Protein AF-D3Q631-F1 (afdb_monomer_lite)

Foldseek 3Di:
DWPDDLLLLLLQLVCVVVVHDSVVSVVLVVVLVVCVVVVHDPVVSLLSSLCSCAAAAPVVLLVSLL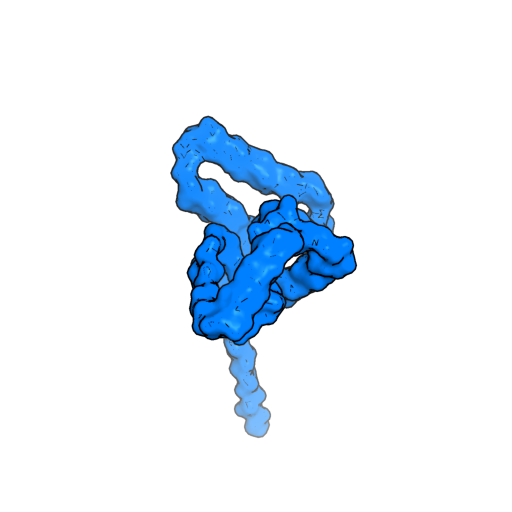VSCCVQCVVVRTDDVVVLVVLVVCVVVPHADEAEDAADDSNVVVVCVVRPVDGYYHYDDGNYDYDDPPPPPPDD

Radius of gyration: 17.54 Å; chains: 1; bounding box: 44×47×46 Å

pLDDT: mean 84.72, std 11.84, range [47.84, 96.38]

Sequence (140 aa):
MTTRTTIFGFLAFYLSHRGDGPEAARAVVDQLHWLRAQGHSRESVNRAYYRTYAGERRDLLENLGRQWFAYESGSGDFFVPEVKSEIDGYRRVGIPIVLVSGSFFACLNPLADAWARGWPILAARPPVSAVTPRSRRTGR

Secondary structure (DSSP, 8-state):
-BSS-HHHHHHHHHHHHTT--HHHHHHHHHHHHHHHHTT--HHHHHHHHHHTTTT-BHHHHHHHHHHHHHHHHTTS-SB-HHHHHHHHHHHHTT----EEEEEEHHHHHHHHHHHTSS--EEEE----B-----------

Organism: Stackebrandtia nassauensis (strain DSM 44728 / CIP 108903 / NRRL B-16338 / NBR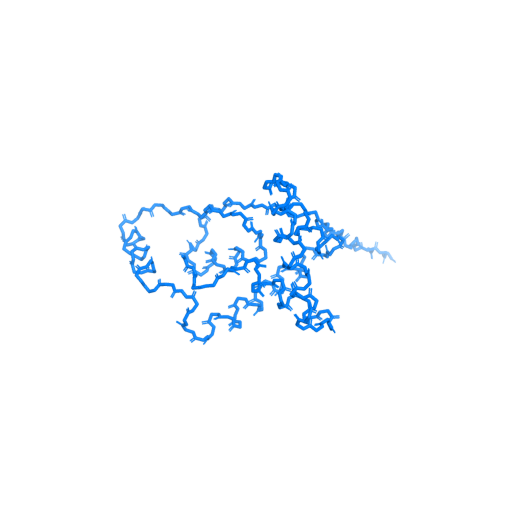C 102104 / LLR-40K-21) (NCBI:txid446470)

Structure (mmCIF, N/CA/C/O backbone):
data_AF-D3Q631-F1
#
_entry.id   AF-D3Q631-F1
#
loop_
_atom_site.group_PDB
_atom_site.id
_atom_site.type_symbol
_atom_site.label_atom_id
_atom_site.label_alt_id
_atom_site.label_comp_id
_atom_site.label_asym_id
_atom_site.label_entity_id
_atom_site.label_seq_id
_atom_site.pdbx_PDB_ins_code
_atom_site.Cartn_x
_atom_site.Cartn_y
_atom_site.Cartn_z
_atom_site.occupancy
_atom_site.B_iso_or_equiv
_atom_site.auth_seq_id
_atom_site.auth_comp_id
_atom_site.auth_asym_id
_atom_site.auth_atom_id
_atom_site.pdbx_PDB_model_num
ATOM 1 N N . MET A 1 1 ? -2.388 5.719 9.967 1.00 66.62 1 MET A N 1
ATOM 2 C CA . MET A 1 1 ? -3.302 4.553 9.963 1.00 66.62 1 MET A CA 1
ATOM 3 C C . MET A 1 1 ? -2.506 3.260 10.018 1.00 66.62 1 MET A C 1
ATOM 5 O O . MET A 1 1 ? -2.699 2.481 10.939 1.00 66.62 1 MET A O 1
ATOM 9 N N . THR A 1 2 ? -1.557 3.079 9.100 1.00 69.50 2 THR A N 1
ATOM 10 C CA . THR A 1 2 ? -0.560 2.001 9.127 1.00 69.50 2 THR A CA 1
ATOM 11 C C . THR A 1 2 ? 0.838 2.565 9.386 1.00 69.50 2 THR A C 1
ATOM 13 O O . THR A 1 2 ? 1.059 3.755 9.155 1.00 69.50 2 THR A O 1
ATOM 16 N N . THR A 1 3 ? 1.775 1.741 9.852 1.00 68.69 3 THR A N 1
ATOM 17 C CA . THR A 1 3 ? 3.177 2.138 10.120 1.00 68.69 3 THR A CA 1
ATOM 18 C C . THR A 1 3 ? 4.039 2.234 8.856 1.00 68.69 3 THR A C 1
ATOM 20 O O . THR A 1 3 ? 5.122 2.812 8.878 1.00 68.69 3 THR A O 1
ATOM 23 N N . ARG A 1 4 ? 3.548 1.704 7.729 1.00 76.56 4 ARG A N 1
ATOM 24 C CA . ARG A 1 4 ? 4.232 1.677 6.426 1.00 76.56 4 ARG A CA 1
ATOM 25 C C . ARG A 1 4 ? 3.329 2.215 5.316 1.00 76.56 4 ARG A C 1
ATOM 27 O O . ARG A 1 4 ? 2.098 2.197 5.430 1.00 76.56 4 ARG A O 1
ATOM 34 N N . THR A 1 5 ? 3.936 2.652 4.212 1.00 82.62 5 THR A N 1
ATOM 35 C CA . THR A 1 5 ? 3.217 3.108 3.013 1.00 82.62 5 THR A CA 1
ATOM 36 C C . THR A 1 5 ? 2.563 1.926 2.298 1.00 82.62 5 THR A C 1
ATOM 38 O O . THR A 1 5 ? 3.224 1.156 1.600 1.00 82.62 5 THR A O 1
ATOM 41 N N . THR A 1 6 ? 1.243 1.807 2.436 1.00 81.75 6 THR A N 1
ATOM 42 C CA . THR A 1 6 ? 0.454 0.655 1.961 1.00 81.75 6 THR A CA 1
ATOM 43 C C . THR A 1 6 ? 0.597 0.378 0.465 1.00 81.75 6 THR A C 1
ATOM 45 O O . THR A 1 6 ? 0.685 -0.777 0.064 1.00 81.75 6 THR A O 1
ATOM 48 N N . ILE A 1 7 ? 0.690 1.421 -0.366 1.00 87.38 7 ILE A N 1
ATOM 49 C CA . ILE A 1 7 ? 0.826 1.271 -1.824 1.00 87.38 7 ILE A CA 1
ATOM 50 C C . ILE A 1 7 ? 2.176 0.683 -2.254 1.00 87.38 7 ILE A C 1
ATOM 52 O O . ILE A 1 7 ? 2.239 0.007 -3.279 1.00 87.38 7 ILE A O 1
ATOM 56 N N . PHE A 1 8 ? 3.247 0.922 -1.491 1.00 89.06 8 PHE A N 1
ATOM 57 C CA . PHE A 1 8 ? 4.581 0.397 -1.798 1.00 89.06 8 PHE A CA 1
ATOM 58 C C . PHE A 1 8 ? 4.778 -1.002 -1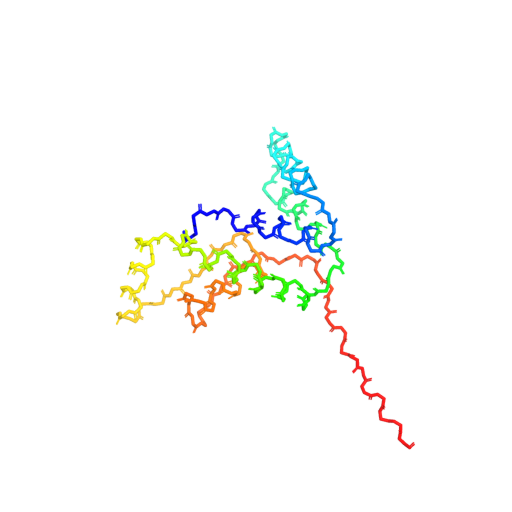.220 1.00 89.06 8 PHE A C 1
ATOM 60 O O . PHE A 1 8 ? 5.347 -1.851 -1.899 1.00 89.06 8 PHE A O 1
ATOM 67 N N . GLY A 1 9 ? 4.229 -1.270 -0.028 1.00 88.62 9 GLY A N 1
ATOM 68 C CA . GLY A 1 9 ? 4.168 -2.632 0.511 1.00 88.62 9 GLY A CA 1
ATOM 69 C C . GLY A 1 9 ? 3.414 -3.574 -0.431 1.00 88.62 9 GLY A C 1
ATOM 70 O O . GLY A 1 9 ? 3.932 -4.621 -0.812 1.00 88.62 9 GLY A O 1
ATOM 71 N N . PHE A 1 10 ? 2.236 -3.151 -0.907 1.00 93.25 10 PHE A N 1
ATOM 72 C CA . PHE A 1 10 ? 1.467 -3.946 -1.863 1.00 93.25 10 PHE A CA 1
ATOM 73 C C . PHE A 1 10 ? 2.187 -4.126 -3.207 1.00 93.25 10 PHE A C 1
ATOM 75 O O . PHE A 1 10 ? 2.170 -5.222 -3.758 1.00 93.25 10 PHE A O 1
ATOM 82 N N . LEU A 1 11 ? 2.843 -3.082 -3.727 1.00 94.38 11 LEU A N 1
ATOM 83 C CA . LEU A 1 11 ? 3.625 -3.167 -4.965 1.00 94.38 11 LEU A CA 1
ATOM 84 C C . LEU A 1 11 ? 4.715 -4.244 -4.873 1.00 94.38 11 LEU A C 1
ATOM 86 O O . LEU A 1 11 ? 4.839 -5.059 -5.785 1.00 94.38 11 LEU A O 1
ATOM 90 N N . ALA A 1 12 ? 5.477 -4.260 -3.775 1.00 92.62 12 ALA A N 1
ATOM 91 C CA . ALA A 1 12 ? 6.516 -5.259 -3.553 1.00 92.62 12 ALA A CA 1
ATOM 92 C C . ALA A 1 12 ? 5.929 -6.677 -3.513 1.00 92.62 12 ALA A C 1
ATOM 94 O O . ALA A 1 12 ? 6.402 -7.556 -4.229 1.00 92.62 12 ALA A O 1
ATOM 95 N N . PHE A 1 13 ? 4.845 -6.872 -2.759 1.00 93.38 13 PHE A N 1
ATOM 96 C CA . PHE A 1 13 ? 4.159 -8.161 -2.667 1.00 93.38 13 PHE A CA 1
ATOM 97 C C . PHE A 1 13 ? 3.628 -8.647 -4.025 1.00 93.38 13 PHE A C 1
ATOM 99 O O . PHE A 1 13 ? 3.802 -9.809 -4.391 1.00 93.38 13 PHE A O 1
ATOM 106 N N . TYR A 1 14 ? 3.000 -7.754 -4.792 1.00 95.31 14 TYR A N 1
ATOM 107 C CA . TYR A 1 14 ? 2.463 -8.056 -6.117 1.00 95.31 14 TYR A CA 1
ATOM 108 C C . TYR A 1 14 ? 3.556 -8.463 -7.113 1.00 95.31 14 TYR A C 1
ATOM 110 O O . TYR A 1 14 ? 3.386 -9.448 -7.831 1.00 95.31 14 TYR A O 1
ATOM 118 N N . LEU A 1 15 ? 4.680 -7.742 -7.147 1.00 94.44 15 LEU A N 1
ATOM 119 C CA . LEU A 1 15 ? 5.795 -8.069 -8.037 1.00 94.44 15 LEU A CA 1
ATOM 120 C C . LEU A 1 15 ? 6.444 -9.402 -7.646 1.00 94.44 15 LEU A C 1
ATOM 122 O O . LEU A 1 15 ? 6.632 -10.260 -8.503 1.00 94.44 15 LEU A O 1
ATOM 126 N N . SER A 1 16 ? 6.649 -9.656 -6.352 1.00 93.44 16 SER A N 1
ATOM 127 C CA . SER A 1 16 ? 7.117 -10.969 -5.891 1.00 93.44 16 SER A CA 1
ATOM 128 C C . SER A 1 16 ? 6.168 -12.108 -6.273 1.00 93.44 16 SER A C 1
ATOM 130 O O . SER A 1 16 ? 6.626 -13.176 -6.672 1.00 93.44 16 SER A O 1
ATOM 132 N N . HIS A 1 17 ? 4.850 -11.886 -6.238 1.00 92.88 17 HIS A N 1
ATOM 133 C CA . HIS A 1 17 ? 3.873 -12.881 -6.693 1.00 92.88 17 HIS A CA 1
ATOM 134 C C . HIS A 1 17 ? 3.973 -13.189 -8.198 1.00 92.88 17 HIS A C 1
ATOM 136 O O . HIS A 1 17 ? 3.696 -14.312 -8.614 1.00 92.88 17 HIS A O 1
ATOM 142 N N . ARG A 1 18 ? 4.394 -12.220 -9.017 1.00 92.06 18 ARG A N 1
ATOM 143 C CA . ARG A 1 18 ? 4.650 -12.412 -10.455 1.00 92.06 18 ARG A CA 1
ATOM 144 C C . ARG A 1 18 ? 5.966 -13.140 -10.749 1.00 92.06 18 ARG A C 1
ATOM 146 O O . ARG A 1 18 ? 6.226 -13.459 -11.905 1.00 92.06 18 ARG A O 1
ATOM 153 N N . GLY A 1 19 ? 6.767 -13.420 -9.720 1.00 92.06 19 GLY A N 1
ATOM 154 C CA . GLY A 1 19 ? 8.118 -13.962 -9.851 1.00 92.06 19 GLY A CA 1
ATOM 155 C C . GLY A 1 19 ? 9.191 -12.888 -10.043 1.00 92.06 19 GLY A C 1
ATOM 156 O O . GLY A 1 19 ? 10.346 -13.233 -10.286 1.00 92.06 19 GLY A O 1
ATOM 157 N N . ASP A 1 20 ? 8.837 -11.606 -9.920 1.00 91.94 20 ASP A N 1
ATOM 158 C CA . ASP A 1 20 ? 9.786 -10.501 -10.012 1.00 91.94 20 ASP A CA 1
ATOM 159 C C . ASP A 1 20 ? 10.531 -10.315 -8.674 1.00 91.94 20 ASP A C 1
ATOM 161 O O . ASP A 1 20 ? 9.963 -10.426 -7.583 1.00 91.94 20 ASP A O 1
ATOM 165 N N . GLY A 1 21 ? 11.829 -10.013 -8.745 1.00 86.19 21 GLY A N 1
ATOM 166 C CA . GLY A 1 21 ? 12.661 -9.776 -7.563 1.00 86.19 21 GLY A CA 1
ATOM 167 C C . GLY A 1 21 ? 12.357 -8.447 -6.850 1.00 86.19 21 GLY A C 1
ATOM 168 O O . GLY A 1 21 ? 11.731 -7.547 -7.423 1.00 86.19 21 GLY A O 1
ATOM 169 N N . PRO A 1 22 ? 12.844 -8.256 -5.608 1.00 86.44 22 PRO A N 1
ATOM 170 C CA . PRO A 1 22 ? 12.695 -6.998 -4.865 1.00 86.44 22 PRO A CA 1
ATOM 171 C C . PRO A 1 22 ? 13.311 -5.781 -5.584 1.00 86.44 22 PRO A C 1
ATOM 173 O O . PRO A 1 22 ? 13.003 -4.631 -5.268 1.00 86.44 22 PRO A O 1
ATOM 176 N N . GLU A 1 23 ? 14.220 -5.998 -6.535 1.00 92.00 23 GLU A N 1
ATOM 177 C CA . GLU A 1 23 ? 14.786 -4.986 -7.436 1.00 92.00 23 GLU A CA 1
ATOM 178 C C . GLU A 1 23 ? 13.710 -4.333 -8.311 1.00 92.00 23 GLU A C 1
ATOM 180 O O . GLU A 1 23 ? 13.750 -3.122 -8.512 1.00 92.00 23 GLU A O 1
ATOM 185 N N . ALA A 1 24 ? 12.720 -5.097 -8.782 1.00 94.00 24 ALA A N 1
ATOM 186 C CA . ALA A 1 24 ? 11.665 -4.572 -9.647 1.00 94.00 24 ALA A CA 1
ATOM 187 C C . ALA A 1 24 ? 10.798 -3.541 -8.910 1.00 94.00 24 ALA A C 1
ATOM 189 O O . ALA A 1 24 ? 10.489 -2.478 -9.446 1.00 94.00 24 ALA A O 1
ATOM 190 N N . ALA A 1 25 ? 10.460 -3.817 -7.646 1.00 92.94 25 ALA A N 1
ATOM 191 C CA . ALA A 1 25 ? 9.703 -2.886 -6.815 1.00 92.94 25 ALA A CA 1
ATOM 192 C C . ALA A 1 25 ? 10.486 -1.593 -6.558 1.00 92.94 25 ALA A C 1
ATOM 194 O O . ALA A 1 25 ? 9.925 -0.503 -6.679 1.00 92.94 25 ALA A O 1
ATOM 195 N N . ARG A 1 26 ? 11.789 -1.711 -6.264 1.00 93.00 26 ARG A N 1
ATOM 196 C CA . ARG A 1 26 ? 12.69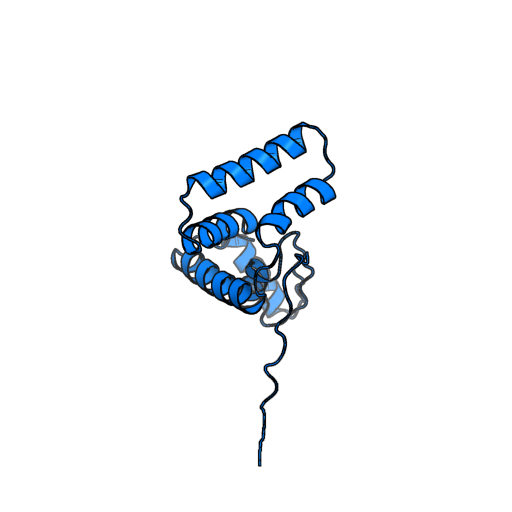0 -0.559 -6.104 1.00 93.00 26 ARG A CA 1
ATOM 197 C C . ARG A 1 26 ? 12.764 0.273 -7.380 1.00 93.00 26 ARG A C 1
ATOM 199 O O . ARG A 1 26 ? 12.514 1.467 -7.314 1.00 93.00 26 ARG A O 1
ATOM 206 N N . ALA A 1 27 ? 12.964 -0.356 -8.537 1.00 94.81 27 ALA A N 1
ATOM 207 C CA . ALA A 1 27 ? 13.026 0.341 -9.821 1.00 94.81 27 ALA A CA 1
ATOM 208 C C . ALA A 1 27 ? 11.746 1.142 -10.125 1.00 94.81 27 ALA A C 1
ATOM 210 O O . ALA A 1 27 ? 11.816 2.282 -10.585 1.00 94.81 27 ALA A O 1
ATOM 211 N N . VAL A 1 28 ? 10.567 0.582 -9.825 1.00 95.00 28 VAL A N 1
ATOM 212 C CA . VAL A 1 28 ? 9.296 1.310 -9.968 1.00 95.00 28 VAL A CA 1
ATOM 213 C C . VAL A 1 28 ? 9.233 2.497 -9.003 1.00 95.00 28 VAL A C 1
ATOM 215 O O . VAL A 1 28 ? 8.869 3.596 -9.415 1.00 95.00 28 VAL A O 1
ATOM 218 N N . VAL A 1 29 ? 9.592 2.309 -7.731 1.00 93.50 29 VAL A N 1
ATOM 219 C CA . VAL A 1 29 ? 9.583 3.381 -6.721 1.00 93.50 29 VAL A CA 1
ATOM 220 C C . VAL A 1 29 ? 10.560 4.504 -7.087 1.00 93.50 29 VAL A C 1
ATOM 222 O O . VAL A 1 29 ? 10.178 5.677 -7.055 1.00 93.50 29 VAL A O 1
ATOM 225 N N . ASP A 1 30 ? 11.768 4.161 -7.523 1.00 94.81 30 ASP A N 1
ATOM 226 C CA . ASP A 1 30 ? 12.794 5.112 -7.952 1.00 94.81 30 ASP A CA 1
ATOM 227 C C . ASP A 1 30 ? 12.323 5.929 -9.159 1.00 94.81 30 ASP A C 1
ATOM 229 O O . ASP A 1 30 ? 12.450 7.155 -9.168 1.00 94.81 30 ASP A O 1
ATOM 233 N N . GLN A 1 31 ? 11.669 5.287 -10.133 1.00 95.25 31 GLN A N 1
ATOM 234 C CA . GLN A 1 31 ? 11.081 5.983 -11.277 1.00 95.25 31 GLN A CA 1
ATOM 235 C C . GLN A 1 31 ? 10.003 6.993 -10.853 1.00 95.25 31 GLN A C 1
ATOM 237 O O . GLN A 1 31 ? 9.924 8.095 -11.402 1.00 95.25 31 GLN A O 1
ATOM 242 N N . LEU A 1 32 ? 9.165 6.658 -9.868 1.00 94.38 32 LEU A N 1
ATOM 243 C CA . LEU A 1 32 ? 8.139 7.574 -9.354 1.00 94.38 32 LEU A CA 1
ATOM 244 C C . LEU A 1 32 ? 8.757 8.763 -8.611 1.00 94.38 32 LEU A C 1
ATOM 246 O O . LEU A 1 32 ? 8.280 9.893 -8.755 1.00 94.38 32 LEU A O 1
ATOM 250 N N . HIS A 1 33 ? 9.823 8.527 -7.842 1.00 93.31 33 HIS A N 1
ATOM 251 C CA . HIS A 1 33 ? 10.581 9.592 -7.190 1.00 93.31 33 HIS A CA 1
ATOM 252 C C . HIS A 1 33 ? 11.256 10.509 -8.205 1.00 93.31 33 HIS A C 1
ATOM 254 O O . HIS A 1 33 ? 11.163 11.730 -8.068 1.00 93.31 33 HIS A O 1
ATOM 260 N N . TRP A 1 34 ? 11.854 9.938 -9.250 1.00 96.00 34 TRP A N 1
ATOM 261 C CA . TRP A 1 34 ? 12.448 10.696 -10.342 1.00 96.00 34 TRP A CA 1
ATOM 262 C C . TRP A 1 34 ? 11.412 11.587 -11.036 1.00 96.00 34 TRP A C 1
ATOM 264 O O . TRP A 1 34 ? 11.621 12.794 -11.133 1.00 96.00 34 TRP A O 1
ATOM 274 N N . LEU A 1 35 ? 10.244 11.047 -11.413 1.00 93.62 35 LEU A N 1
ATOM 275 C CA . LEU A 1 35 ? 9.160 11.837 -12.015 1.00 93.62 35 LEU A CA 1
ATOM 276 C C . LEU A 1 35 ? 8.731 13.002 -11.113 1.00 93.62 35 LEU A C 1
ATOM 278 O O . LEU A 1 35 ? 8.541 14.126 -11.576 1.00 93.62 35 LEU A O 1
ATOM 282 N N . ARG A 1 36 ? 8.604 12.762 -9.805 1.00 92.44 36 ARG A N 1
ATOM 283 C CA . ARG A 1 36 ? 8.276 13.828 -8.853 1.00 92.44 36 ARG A CA 1
ATOM 284 C C . ARG A 1 36 ? 9.368 14.901 -8.798 1.00 92.44 36 ARG A C 1
ATOM 286 O O . ARG A 1 36 ? 9.037 16.082 -8.756 1.00 92.44 36 ARG A O 1
ATOM 293 N N . ALA A 1 37 ? 10.641 14.506 -8.804 1.00 95.12 37 ALA A N 1
ATOM 294 C CA . ALA A 1 37 ? 11.777 15.428 -8.783 1.00 95.12 37 ALA A CA 1
ATOM 295 C C . ALA A 1 37 ? 11.868 16.282 -10.060 1.00 95.12 37 ALA A C 1
ATOM 297 O O . ALA A 1 37 ? 12.279 17.434 -9.992 1.00 95.12 37 ALA A O 1
ATOM 298 N N . GLN A 1 38 ? 11.412 15.756 -11.200 1.00 96.31 38 GLN A N 1
ATOM 299 C CA . GLN A 1 38 ? 11.291 16.499 -12.461 1.00 96.31 38 GLN A CA 1
ATOM 300 C C . GLN A 1 38 ? 10.072 17.445 -12.509 1.00 96.31 38 GLN A C 1
ATOM 302 O O . GLN A 1 38 ? 9.775 18.026 -13.548 1.00 96.31 38 GLN A O 1
ATOM 307 N N . GLY A 1 39 ? 9.334 17.603 -11.405 1.00 95.56 39 GLY A N 1
ATOM 308 C CA . GLY A 1 39 ? 8.198 18.523 -11.322 1.00 95.56 39 GLY A CA 1
ATOM 309 C C . GLY A 1 39 ? 6.900 17.996 -11.940 1.00 95.56 39 GLY A C 1
ATOM 310 O O . GLY A 1 39 ? 5.957 18.768 -12.119 1.00 95.56 39 GLY A O 1
ATOM 311 N N . HIS A 1 40 ? 6.801 16.697 -12.254 1.00 96.38 40 HIS A N 1
ATOM 312 C CA . HIS A 1 40 ? 5.544 16.131 -12.743 1.00 96.38 40 HIS A CA 1
ATOM 313 C C . HIS A 1 40 ? 4.422 16.255 -11.704 1.00 96.38 40 HIS A C 1
ATOM 315 O O . HIS A 1 40 ? 4.626 16.090 -10.498 1.00 96.38 40 HIS A O 1
ATOM 321 N N . SER A 1 41 ? 3.197 16.477 -12.193 1.00 93.94 41 SER A N 1
ATOM 322 C CA . SER A 1 41 ? 2.015 16.572 -11.336 1.00 93.94 41 SER A CA 1
ATOM 323 C C . SER A 1 41 ? 1.754 15.271 -10.571 1.00 93.94 41 SER A C 1
ATOM 325 O O . SER A 1 41 ? 2.066 14.167 -11.037 1.00 93.94 41 SER A O 1
ATOM 327 N N . ARG A 1 42 ? 1.092 15.385 -9.416 1.00 88.19 42 ARG A N 1
ATOM 328 C CA . ARG A 1 42 ? 0.691 14.231 -8.600 1.00 88.19 42 ARG A CA 1
ATOM 329 C C . ARG A 1 42 ? -0.192 13.255 -9.380 1.00 88.19 42 ARG A C 1
ATOM 331 O O . ARG A 1 42 ? -0.019 12.048 -9.244 1.00 88.19 42 ARG A O 1
ATOM 338 N N . GLU A 1 43 ? -1.096 13.741 -10.229 1.00 90.12 43 GLU A N 1
ATOM 339 C CA . GLU A 1 43 ? -1.915 12.880 -11.094 1.00 90.12 43 GLU A CA 1
ATOM 340 C C . GLU A 1 43 ? -1.057 12.077 -12.072 1.00 90.12 43 GLU A C 1
ATOM 342 O O . GLU A 1 43 ? -1.360 10.920 -12.355 1.00 90.12 43 GLU A O 1
ATOM 347 N N . SER A 1 44 ? 0.017 12.675 -12.589 1.00 91.88 44 SER A N 1
ATOM 348 C CA . SER A 1 44 ? 0.912 12.029 -13.549 1.00 91.88 44 SER A CA 1
ATOM 349 C C . SER A 1 44 ? 1.755 10.943 -12.884 1.00 91.88 44 SER A C 1
ATOM 351 O O . SER A 1 44 ? 1.839 9.836 -13.414 1.00 91.88 44 SER A O 1
ATOM 353 N N . VAL A 1 45 ? 2.275 11.210 -11.682 1.00 92.19 45 VAL A N 1
ATOM 354 C CA . VAL A 1 45 ? 2.979 10.209 -10.863 1.00 92.19 45 VAL A CA 1
ATOM 355 C C . VAL A 1 45 ? 2.036 9.066 -10.467 1.00 92.19 45 VAL A C 1
ATOM 357 O O . VAL A 1 45 ? 2.374 7.897 -10.635 1.00 92.19 45 VAL A O 1
ATOM 360 N N . ASN A 1 46 ? 0.809 9.372 -10.035 1.00 90.31 46 ASN A N 1
ATOM 361 C CA . ASN A 1 46 ? -0.185 8.347 -9.703 1.00 90.31 46 ASN A CA 1
ATOM 362 C C . ASN A 1 46 ? -0.557 7.489 -10.919 1.00 90.31 46 ASN A C 1
ATOM 364 O O . ASN A 1 46 ? -0.678 6.271 -10.800 1.00 90.31 46 ASN A O 1
ATOM 368 N N . ARG A 1 47 ? -0.718 8.096 -12.102 1.00 91.12 47 ARG A N 1
ATOM 369 C CA . ARG A 1 47 ? -0.949 7.348 -13.347 1.00 91.12 47 ARG A CA 1
ATOM 370 C C . ARG A 1 47 ? 0.207 6.404 -13.659 1.00 91.12 47 ARG A C 1
ATOM 372 O O . ARG A 1 47 ? -0.056 5.270 -14.050 1.00 91.12 47 ARG A O 1
ATOM 379 N N . ALA A 1 48 ? 1.452 6.847 -13.486 1.00 92.88 48 ALA A N 1
ATOM 380 C CA . ALA A 1 48 ? 2.621 5.995 -13.681 1.00 92.88 48 ALA A CA 1
ATOM 381 C C . ALA A 1 48 ? 2.608 4.801 -12.712 1.00 92.88 48 ALA A C 1
ATOM 383 O O . ALA A 1 48 ? 2.753 3.668 -13.160 1.00 92.88 48 ALA A O 1
ATOM 384 N N . TYR A 1 49 ? 2.315 5.029 -11.427 1.00 93.06 49 TYR A N 1
ATOM 385 C CA . TYR A 1 49 ? 2.172 3.952 -10.441 1.00 93.06 49 TYR A CA 1
ATOM 386 C C . TYR A 1 49 ? 1.091 2.942 -10.852 1.00 93.06 49 TYR A C 1
ATOM 388 O O . TYR A 1 49 ? 1.356 1.743 -10.935 1.00 93.06 49 TYR A O 1
ATOM 396 N N . TYR A 1 50 ? -0.118 3.414 -11.171 1.00 92.19 50 TYR A N 1
ATOM 397 C CA . TYR A 1 50 ? -1.248 2.531 -11.473 1.00 92.19 50 TYR A CA 1
ATOM 398 C C . TYR A 1 50 ? -1.114 1.765 -12.793 1.00 92.19 50 TYR A C 1
ATOM 400 O O . TYR A 1 50 ? -1.729 0.709 -12.935 1.00 92.19 50 TYR A O 1
ATOM 408 N N . ARG A 1 51 ? -0.289 2.239 -13.737 1.00 93.00 51 ARG A N 1
ATOM 409 C CA . ARG A 1 51 ? 0.035 1.493 -14.965 1.00 93.00 51 ARG A CA 1
ATOM 410 C C . ARG A 1 51 ? 0.753 0.170 -14.694 1.00 93.00 51 ARG A C 1
ATOM 412 O O . ARG A 1 51 ? 0.646 -0.726 -15.521 1.00 93.00 51 ARG A O 1
ATOM 419 N N . THR A 1 52 ? 1.392 0.008 -13.535 1.00 93.44 52 THR A N 1
ATOM 420 C CA . THR A 1 52 ? 2.025 -1.259 -13.114 1.00 93.44 52 THR A CA 1
ATOM 421 C C . THR A 1 52 ? 1.032 -2.425 -13.026 1.00 93.44 52 THR A C 1
ATOM 423 O O . THR A 1 52 ? 1.413 -3.585 -13.159 1.00 93.44 52 THR A O 1
ATOM 426 N N . TYR A 1 53 ? -0.253 -2.119 -12.835 1.00 93.56 53 TYR A N 1
ATOM 427 C CA . TYR A 1 53 ? -1.336 -3.100 -12.737 1.00 93.56 53 TYR A CA 1
ATOM 428 C C . TYR A 1 53 ? -2.229 -3.121 -13.987 1.00 93.56 53 TYR A C 1
ATOM 430 O O . TYR A 1 53 ? -3.311 -3.708 -13.966 1.00 93.56 53 TYR A O 1
ATOM 438 N N . ALA A 1 54 ? -1.840 -2.427 -15.061 1.00 91.81 54 ALA A N 1
ATOM 439 C CA . ALA A 1 54 ? -2.665 -2.330 -16.257 1.00 91.81 54 ALA A CA 1
ATOM 440 C C . ALA A 1 54 ? -2.854 -3.710 -16.903 1.00 91.81 54 ALA A C 1
ATOM 442 O O . ALA A 1 54 ? -1.896 -4.445 -17.118 1.00 91.81 54 ALA A O 1
ATOM 443 N N . GLY A 1 55 ? -4.105 -4.044 -17.225 1.00 91.19 55 GLY A N 1
ATOM 444 C CA . GLY A 1 55 ? -4.468 -5.330 -17.830 1.00 91.19 55 GLY A CA 1
ATOM 445 C C . GLY A 1 55 ? -4.693 -6.464 -16.827 1.00 91.19 55 GLY A C 1
ATOM 446 O O . GLY A 1 55 ? -5.312 -7.463 -17.195 1.00 91.19 55 GLY A O 1
ATOM 447 N N . GLU A 1 56 ? -4.301 -6.290 -15.562 1.00 94.62 56 GLU A N 1
ATOM 448 C CA . GLU A 1 56 ? -4.541 -7.285 -14.519 1.00 94.62 56 GLU A CA 1
ATOM 449 C C . GLU A 1 56 ? -6.035 -7.499 -14.267 1.00 94.62 56 GLU A C 1
ATOM 451 O O . GLU A 1 56 ? -6.870 -6.591 -14.405 1.00 94.62 56 GLU A O 1
ATOM 456 N N . ARG A 1 57 ? -6.379 -8.725 -13.863 1.00 93.56 57 ARG A N 1
ATOM 457 C CA . ARG A 1 57 ? -7.755 -9.051 -13.488 1.00 93.56 57 ARG A CA 1
ATOM 458 C C . ARG A 1 57 ? -8.066 -8.473 -12.110 1.00 93.56 57 ARG A C 1
ATOM 460 O O . ARG A 1 57 ? -7.288 -8.613 -11.166 1.00 93.56 57 ARG A O 1
ATOM 467 N N . ARG A 1 58 ? -9.234 -7.840 -11.972 1.00 92.06 58 ARG A N 1
ATOM 468 C CA . ARG A 1 58 ? -9.652 -7.232 -10.699 1.00 92.06 58 ARG A CA 1
ATOM 469 C C . ARG A 1 58 ? -9.701 -8.238 -9.543 1.00 92.06 58 ARG A C 1
ATOM 471 O O . ARG A 1 58 ? -9.233 -7.919 -8.456 1.00 92.06 58 ARG A O 1
ATOM 478 N N . ASP A 1 59 ? -10.249 -9.427 -9.783 1.00 93.50 59 ASP A N 1
ATOM 479 C CA . ASP A 1 59 ? -10.375 -10.505 -8.792 1.00 93.50 59 ASP A CA 1
ATOM 480 C C . ASP A 1 59 ? -9.009 -10.982 -8.278 1.00 93.50 59 ASP A C 1
ATOM 482 O O . ASP A 1 59 ? -8.846 -11.228 -7.082 1.00 93.50 59 ASP A O 1
ATOM 486 N N . LEU A 1 60 ? -8.011 -11.043 -9.164 1.00 94.50 60 LEU A N 1
ATOM 487 C CA . LEU A 1 60 ? -6.631 -11.345 -8.801 1.00 94.50 60 LEU A CA 1
ATOM 488 C C . LEU A 1 60 ? -6.074 -10.286 -7.846 1.00 94.50 60 LEU A C 1
ATOM 490 O O . LEU A 1 60 ? -5.585 -10.636 -6.776 1.00 94.50 60 LEU A O 1
ATOM 494 N N . LEU A 1 61 ? -6.191 -9.001 -8.188 1.00 95.62 61 LEU A N 1
ATOM 495 C CA . LEU A 1 61 ? -5.684 -7.918 -7.339 1.00 95.62 61 LEU A CA 1
ATOM 496 C C . LEU A 1 61 ? -6.412 -7.840 -5.992 1.00 95.62 61 LEU A C 1
ATOM 498 O O . LEU A 1 61 ? -5.777 -7.586 -4.974 1.00 95.62 61 LEU A O 1
ATOM 502 N N . GLU A 1 62 ? -7.721 -8.097 -5.954 1.00 94.25 62 GLU A N 1
ATOM 503 C CA . GLU A 1 62 ? -8.469 -8.206 -4.695 1.00 94.25 62 GLU A CA 1
ATOM 504 C C . GLU A 1 62 ? -7.956 -9.361 -3.830 1.00 94.25 62 GLU A C 1
ATOM 506 O O . GLU A 1 62 ? -7.792 -9.211 -2.618 1.00 94.25 62 GLU A O 1
ATOM 511 N N . ASN A 1 63 ? -7.690 -10.513 -4.446 1.00 95.38 63 ASN A N 1
ATOM 512 C CA . ASN A 1 63 ? -7.179 -11.679 -3.742 1.00 95.38 63 ASN A CA 1
ATOM 513 C C . ASN A 1 63 ? -5.758 -11.455 -3.209 1.00 95.38 63 ASN A C 1
ATOM 515 O O . ASN A 1 63 ? -5.480 -11.770 -2.054 1.00 95.38 63 ASN A O 1
ATOM 519 N N . LEU A 1 64 ? -4.879 -10.870 -4.023 1.00 96.12 64 LEU A N 1
ATOM 520 C CA . LEU A 1 64 ? -3.532 -10.492 -3.597 1.00 96.12 64 LEU A CA 1
ATOM 521 C C . LEU A 1 64 ? -3.572 -9.424 -2.508 1.00 96.12 64 LEU A C 1
ATOM 523 O O . LEU A 1 64 ? -2.788 -9.493 -1.571 1.00 96.12 64 LEU A O 1
ATOM 527 N N . GLY A 1 65 ? -4.514 -8.482 -2.580 1.00 95.12 65 GLY A N 1
ATOM 528 C CA . GLY A 1 65 ? -4.727 -7.471 -1.547 1.00 95.12 65 GLY A CA 1
ATOM 529 C C . GLY A 1 65 ? -5.027 -8.084 -0.181 1.00 95.12 65 GLY A C 1
ATOM 530 O O . GLY A 1 65 ? -4.413 -7.709 0.817 1.00 95.12 65 GLY A O 1
ATOM 531 N N . ARG A 1 66 ? -5.915 -9.086 -0.140 1.00 94.88 66 ARG A N 1
ATOM 532 C CA . ARG A 1 66 ? -6.220 -9.841 1.086 1.00 94.88 66 ARG A CA 1
ATOM 533 C C . ARG A 1 66 ? -5.011 -10.614 1.612 1.00 94.88 66 ARG A C 1
ATOM 535 O O . ARG A 1 66 ? -4.767 -10.587 2.814 1.00 94.88 66 ARG A O 1
ATOM 542 N N . GLN A 1 67 ? -4.257 -11.273 0.733 1.00 95.38 67 GLN A N 1
ATOM 543 C CA . GLN A 1 67 ? -3.058 -12.026 1.123 1.00 95.38 67 GLN A CA 1
ATOM 544 C C . GLN A 1 67 ? -1.961 -11.112 1.674 1.00 95.38 67 GLN A C 1
ATOM 546 O O . GLN A 1 67 ? -1.431 -11.377 2.749 1.00 95.38 67 GLN A O 1
ATOM 551 N N . TRP A 1 68 ? -1.675 -10.011 0.977 1.00 94.44 68 TRP A N 1
ATOM 552 C CA . TRP A 1 68 ? -0.740 -8.985 1.427 1.00 94.44 68 TRP A CA 1
ATOM 553 C C . TRP A 1 68 ? -1.142 -8.435 2.797 1.00 94.44 68 TRP A C 1
ATOM 555 O O . TRP A 1 68 ? -0.326 -8.394 3.711 1.00 94.44 68 TRP A O 1
ATOM 565 N N . PHE A 1 69 ? -2.414 -8.068 2.968 1.00 92.88 69 PHE A N 1
ATOM 566 C CA . PHE A 1 69 ? -2.899 -7.554 4.243 1.00 92.88 69 PHE A CA 1
ATOM 567 C C . PHE A 1 69 ? -2.766 -8.583 5.371 1.00 92.88 69 PHE A C 1
ATOM 569 O O . PHE A 1 69 ? -2.339 -8.225 6.464 1.00 92.88 69 PHE A O 1
ATOM 576 N N . ALA A 1 70 ? -3.110 -9.851 5.131 1.00 92.31 70 ALA A N 1
ATOM 577 C CA . ALA A 1 70 ? -2.962 -10.906 6.131 1.00 92.31 70 ALA A CA 1
ATOM 578 C C . ALA A 1 70 ? -1.491 -11.113 6.528 1.00 92.31 70 ALA A C 1
ATOM 580 O O . ALA A 1 70 ? -1.193 -11.260 7.710 1.00 92.31 70 ALA A O 1
ATOM 581 N N . TYR A 1 71 ? -0.580 -11.061 5.551 1.00 91.00 71 TYR A N 1
ATOM 582 C CA . TYR A 1 71 ? 0.860 -11.139 5.782 1.00 91.00 71 TYR A CA 1
ATOM 583 C C . TYR A 1 71 ? 1.368 -9.967 6.636 1.00 91.00 71 TYR A C 1
ATOM 585 O O . TYR A 1 71 ? 1.985 -10.191 7.673 1.00 91.00 71 TYR A O 1
ATOM 593 N N . GLU A 1 72 ? 1.061 -8.726 6.249 1.00 89.25 72 GLU A N 1
ATOM 594 C CA . GLU A 1 72 ? 1.531 -7.529 6.959 1.00 89.25 72 GLU A CA 1
ATOM 595 C C . GLU A 1 72 ? 0.877 -7.356 8.333 1.00 89.25 72 GLU A C 1
ATOM 597 O O . GLU A 1 72 ? 1.524 -6.941 9.281 1.00 89.25 72 GLU A O 1
ATOM 602 N N . SER A 1 73 ? -0.418 -7.647 8.469 1.00 87.38 73 SER A N 1
ATOM 603 C CA . SER A 1 73 ? -1.120 -7.486 9.751 1.00 87.38 73 SER A CA 1
ATOM 604 C C . SER A 1 73 ? -0.785 -8.583 10.762 1.00 87.38 73 SER A C 1
ATOM 606 O O . SER A 1 73 ? -0.935 -8.360 11.964 1.00 87.38 73 SER A O 1
ATOM 608 N N . GLY A 1 74 ? -0.288 -9.736 10.300 1.00 85.00 74 GLY A N 1
ATOM 609 C CA . GLY A 1 74 ? 0.114 -10.854 11.151 1.00 85.00 74 GLY A CA 1
ATOM 610 C C . GLY A 1 74 ? 1.298 -10.554 12.076 1.00 85.00 74 GLY A C 1
ATOM 611 O O . GLY A 1 74 ? 1.425 -11.208 13.108 1.00 85.00 74 GLY A O 1
ATOM 612 N N . SER A 1 75 ? 2.131 -9.554 11.767 1.00 76.88 75 SER A N 1
ATOM 613 C CA . SER A 1 75 ? 3.266 -9.144 12.611 1.00 76.88 75 SER A CA 1
ATOM 614 C C . SER A 1 75 ? 2.870 -8.286 13.819 1.00 76.88 75 SER A C 1
ATOM 616 O O . SER A 1 75 ? 3.695 -8.058 14.700 1.00 76.88 75 SER A O 1
ATOM 618 N N . GLY A 1 76 ? 1.621 -7.807 13.888 1.00 76.75 76 GLY A N 1
ATOM 619 C CA . GLY A 1 76 ? 1.092 -7.033 15.019 1.00 76.75 76 GLY A CA 1
ATOM 620 C C . GLY A 1 76 ? 1.504 -5.553 15.068 1.00 76.75 76 GLY A C 1
ATOM 621 O O . GLY A 1 76 ? 0.908 -4.790 15.823 1.00 76.75 76 GLY A O 1
ATOM 622 N N . ASP A 1 77 ? 2.451 -5.117 14.236 1.00 82.25 77 ASP A N 1
ATOM 623 C CA . ASP A 1 77 ? 2.959 -3.734 14.152 1.00 82.25 77 ASP A CA 1
ATOM 624 C C . ASP A 1 77 ? 2.365 -2.933 12.978 1.00 82.25 77 ASP A C 1
ATOM 626 O O . ASP A 1 77 ? 2.760 -1.796 12.708 1.00 82.25 77 ASP A O 1
ATOM 630 N N . PHE A 1 78 ? 1.413 -3.517 12.252 1.00 84.81 78 PHE A N 1
ATOM 631 C CA . PHE A 1 78 ? 0.867 -2.919 11.037 1.00 84.81 78 PHE A CA 1
ATOM 632 C C . PHE A 1 78 ? 0.056 -1.648 11.300 1.00 84.81 78 PHE A C 1
ATOM 634 O O . PHE A 1 78 ? 0.066 -0.719 10.489 1.00 84.81 78 PHE A O 1
ATOM 641 N N . PHE A 1 79 ? -0.639 -1.592 12.436 1.00 85.44 79 PHE A N 1
ATOM 642 C CA . PHE A 1 79 ? -1.478 -0.467 12.830 1.00 85.44 79 PHE A CA 1
ATOM 643 C C . PHE A 1 79 ? -0.786 0.407 13.863 1.00 85.44 79 PHE A C 1
ATOM 645 O O . PHE A 1 79 ? -0.173 -0.095 14.796 1.00 85.44 79 PHE A O 1
ATOM 652 N N . VAL A 1 80 ? -0.958 1.723 13.727 1.00 88.50 80 VAL A N 1
ATOM 653 C CA . VAL A 1 80 ? -0.542 2.678 14.762 1.00 88.50 80 VAL A CA 1
ATOM 654 C C . VAL A 1 80 ? -1.494 2.522 15.961 1.00 88.50 80 VAL A C 1
ATOM 656 O O . VAL A 1 80 ? -2.694 2.777 15.783 1.00 88.50 80 VAL A O 1
ATOM 659 N N . PRO A 1 81 ? -1.022 2.078 17.143 1.00 86.69 81 PRO A N 1
ATOM 660 C CA . PRO A 1 81 ? -1.894 1.720 18.265 1.00 86.69 81 PRO A CA 1
ATOM 661 C C . PRO A 1 81 ? -2.798 2.862 18.737 1.00 86.69 81 PRO A C 1
ATOM 663 O O . PRO A 1 81 ? -3.975 2.647 19.026 1.00 86.69 81 PRO A O 1
ATOM 666 N N . GLU A 1 82 ? -2.276 4.086 18.753 1.00 88.62 82 GLU A N 1
ATOM 667 C CA . GLU A 1 82 ? -2.979 5.288 19.204 1.00 88.62 82 GLU A CA 1
ATOM 668 C C . GLU A 1 82 ? -4.171 5.589 18.291 1.00 88.62 82 GLU A C 1
ATOM 670 O O . GLU A 1 82 ? -5.298 5.742 18.758 1.00 88.62 82 GLU A O 1
ATOM 675 N N . VAL A 1 83 ? -3.939 5.557 16.974 1.00 87.56 83 VAL A N 1
ATOM 676 C CA . VAL A 1 83 ? -4.980 5.770 15.957 1.00 87.56 83 VAL A CA 1
ATOM 677 C C . VAL A 1 83 ? -6.058 4.692 16.055 1.00 87.56 83 VAL A C 1
ATOM 679 O O . VAL A 1 83 ? -7.246 4.983 15.923 1.00 87.56 83 VAL A O 1
ATOM 682 N N . LYS A 1 84 ? -5.660 3.438 16.308 1.00 85.50 84 LYS A N 1
ATOM 683 C CA . LYS A 1 84 ? -6.611 2.340 16.502 1.00 85.50 84 LYS A CA 1
ATOM 684 C C . LYS A 1 84 ? -7.499 2.588 17.728 1.00 85.50 84 LYS A C 1
ATOM 686 O O . LYS A 1 84 ? -8.711 2.402 17.646 1.00 85.50 84 LYS A O 1
ATOM 691 N N . SER A 1 85 ? -6.903 3.007 18.844 1.00 87.75 85 SER A N 1
ATOM 692 C CA . SER A 1 85 ? -7.620 3.293 20.091 1.00 87.75 85 SER A CA 1
ATOM 693 C C . SER A 1 85 ? -8.640 4.423 19.920 1.00 87.75 85 SER A C 1
ATOM 695 O O . SER A 1 85 ? -9.793 4.287 20.332 1.00 87.75 85 SER A O 1
ATOM 697 N N . GLU A 1 86 ? -8.244 5.505 19.252 1.00 90.12 86 GLU A N 1
ATOM 698 C CA . GLU A 1 86 ? -9.102 6.663 18.989 1.00 90.12 86 GLU A CA 1
ATOM 699 C C . GLU A 1 86 ? -10.311 6.296 18.115 1.00 90.12 86 GLU A C 1
ATOM 701 O O . GLU A 1 86 ? -11.456 6.611 18.444 1.00 90.12 86 GLU A O 1
ATOM 706 N N . ILE A 1 87 ? -10.077 5.523 17.054 1.00 85.81 87 ILE A N 1
ATOM 707 C CA . ILE A 1 87 ? -11.136 5.016 16.174 1.00 85.81 87 ILE A CA 1
ATOM 708 C C . ILE A 1 87 ? -12.087 4.082 16.909 1.00 85.81 87 ILE A C 1
ATOM 710 O O . ILE A 1 87 ? -13.301 4.191 16.740 1.00 85.81 87 ILE A O 1
ATOM 714 N N . ASP A 1 88 ? -11.575 3.195 17.761 1.00 85.38 88 ASP A N 1
ATOM 715 C CA . ASP A 1 88 ? -12.429 2.360 18.603 1.00 85.38 88 ASP A CA 1
ATOM 716 C C . ASP A 1 88 ? -13.252 3.212 19.589 1.00 85.38 88 ASP A C 1
ATOM 718 O O . ASP A 1 88 ? -14.407 2.882 19.861 1.00 85.38 88 ASP A O 1
ATOM 722 N N . GLY A 1 89 ? -12.714 4.340 20.062 1.00 89.31 89 GLY A N 1
ATOM 723 C CA . GLY A 1 89 ? -13.438 5.347 20.839 1.00 89.31 89 GLY A CA 1
ATOM 724 C C . GLY A 1 89 ? -14.623 5.943 20.078 1.00 89.31 89 GLY A C 1
ATOM 725 O O . GLY A 1 89 ? -15.760 5.831 20.539 1.00 89.31 89 GLY A O 1
ATOM 726 N N . TYR A 1 90 ? -14.385 6.497 18.885 1.00 88.25 90 TYR A N 1
ATOM 727 C CA . TYR A 1 90 ? -15.439 7.058 18.029 1.00 88.25 90 TYR A CA 1
ATOM 728 C C . TYR A 1 90 ? -16.515 6.031 17.665 1.00 88.25 90 TYR A C 1
ATOM 730 O O . TYR A 1 90 ? -17.708 6.339 17.660 1.00 88.25 90 TYR A O 1
ATOM 738 N N . ARG A 1 91 ? -16.117 4.776 17.447 1.00 82.88 91 ARG A N 1
ATOM 739 C CA . ARG A 1 91 ? -17.052 3.683 17.161 1.00 82.88 91 ARG A CA 1
ATOM 740 C C . ARG A 1 91 ? -17.969 3.368 18.334 1.00 82.88 91 ARG A C 1
ATOM 742 O O . ARG A 1 91 ? -19.157 3.153 18.115 1.00 82.88 91 ARG A O 1
ATOM 749 N N . ARG A 1 92 ? -17.450 3.346 19.567 1.00 86.06 92 ARG A N 1
ATOM 750 C CA . ARG A 1 92 ? -18.266 3.070 20.765 1.00 86.06 92 ARG A CA 1
ATOM 751 C C . ARG A 1 92 ? -19.366 4.109 20.976 1.00 86.06 92 ARG A C 1
ATOM 753 O O . ARG A 1 92 ? -20.409 3.763 21.516 1.00 86.06 92 ARG A O 1
ATOM 760 N N . VAL A 1 93 ? -19.149 5.346 20.530 1.00 90.56 93 VAL A N 1
ATOM 761 C CA . VAL A 1 93 ? -20.131 6.439 20.625 1.00 90.56 93 VAL A CA 1
ATOM 762 C C . VAL A 1 93 ? -20.973 6.615 19.354 1.00 90.56 93 VAL A C 1
ATOM 764 O O . VAL A 1 93 ? -21.751 7.559 19.261 1.00 90.56 93 VAL A O 1
ATOM 767 N N . GLY A 1 94 ? -20.846 5.710 18.376 1.00 87.19 94 GLY A N 1
ATOM 768 C CA . GLY A 1 94 ? -21.663 5.708 17.160 1.00 87.19 94 GLY A CA 1
ATOM 769 C C . GLY A 1 94 ? -21.283 6.766 16.121 1.00 87.19 94 GLY A C 1
ATOM 770 O O . GLY A 1 94 ? -22.094 7.063 15.246 1.00 87.19 94 GLY A O 1
ATOM 771 N N . ILE A 1 95 ? -20.074 7.334 16.189 1.00 84.25 95 ILE A N 1
ATOM 772 C CA . ILE A 1 95 ? -19.608 8.328 15.214 1.00 84.25 95 ILE A CA 1
ATOM 773 C C . ILE A 1 95 ? -19.186 7.628 13.907 1.00 84.25 95 ILE A C 1
ATOM 775 O O . ILE A 1 95 ? -18.347 6.722 13.942 1.00 84.25 95 ILE A O 1
ATOM 779 N N . PRO A 1 96 ? -19.726 8.055 12.748 1.00 80.88 96 PRO A N 1
ATOM 780 C CA . PRO A 1 96 ? -19.291 7.601 11.432 1.00 80.88 96 PRO A CA 1
ATOM 781 C C . PRO A 1 96 ? -17.813 7.832 11.151 1.00 80.88 96 PRO A C 1
ATOM 783 O O . PRO A 1 96 ? -17.283 8.909 11.411 1.00 80.88 96 PRO A O 1
ATOM 786 N N . ILE A 1 97 ? -17.168 6.850 10.519 1.00 79.75 97 ILE A N 1
ATOM 787 C CA . ILE A 1 97 ? -15.766 6.947 10.103 1.00 79.75 97 ILE A CA 1
ATOM 788 C C . ILE A 1 97 ? -15.685 6.735 8.598 1.00 79.75 97 ILE A C 1
ATOM 790 O O . ILE A 1 97 ? -16.147 5.722 8.083 1.00 79.75 97 ILE A O 1
ATOM 794 N N . VAL A 1 98 ? -15.069 7.684 7.896 1.00 81.25 98 VAL A N 1
ATOM 795 C CA . VAL A 1 98 ? -14.838 7.610 6.449 1.00 81.25 98 VAL A CA 1
ATOM 796 C C . VAL A 1 98 ? -13.343 7.511 6.189 1.00 81.25 98 VAL A C 1
ATOM 798 O O . VAL A 1 98 ? -12.560 8.309 6.704 1.00 81.2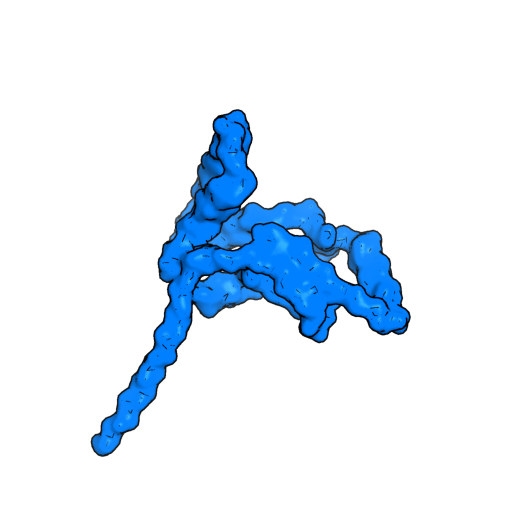5 98 VAL A O 1
ATOM 801 N N . LEU A 1 99 ? -12.942 6.545 5.359 1.00 79.88 99 LEU A N 1
ATOM 802 C CA . LEU A 1 99 ? -11.556 6.403 4.925 1.00 79.88 99 LEU A CA 1
ATOM 803 C C . LEU A 1 99 ? -11.340 7.147 3.605 1.00 79.88 99 LEU A C 1
ATOM 805 O O . LEU A 1 99 ? -11.918 6.782 2.582 1.00 79.88 99 LEU A O 1
ATOM 809 N N . VAL A 1 100 ? -10.466 8.153 3.618 1.00 83.19 100 VAL A N 1
ATOM 810 C CA . VAL A 1 100 ? -10.060 8.897 2.418 1.00 83.19 100 VAL A CA 1
ATOM 811 C C . VAL A 1 100 ? -8.598 8.588 2.123 1.00 83.19 100 VAL A C 1
ATOM 813 O O . VAL A 1 100 ? -7.715 8.929 2.910 1.00 83.19 100 VAL A O 1
ATOM 816 N N . SER A 1 101 ? -8.325 7.915 1.004 1.00 83.56 101 SER A N 1
ATOM 817 C CA . SER A 1 101 ? -6.968 7.492 0.656 1.00 83.56 101 SER A CA 1
ATOM 818 C C . SER A 1 101 ? -6.674 7.615 -0.835 1.00 83.56 101 SER A C 1
ATOM 820 O O . SER A 1 101 ? -7.517 7.356 -1.688 1.00 83.56 101 SER A O 1
ATOM 822 N N . GLY A 1 102 ? -5.427 7.975 -1.153 1.00 79.56 102 GLY A N 1
ATOM 823 C CA . GLY A 1 102 ? -4.908 7.959 -2.523 1.00 79.56 102 GLY A CA 1
ATOM 824 C C . GLY A 1 102 ? -4.554 6.561 -3.042 1.00 79.56 102 GLY A C 1
ATOM 825 O O . GLY A 1 102 ? -4.134 6.453 -4.191 1.00 79.56 102 GLY A O 1
ATOM 826 N N . SER A 1 103 ? -4.693 5.525 -2.206 1.00 84.94 103 SER A N 1
ATOM 827 C CA . SER A 1 103 ? -4.531 4.112 -2.568 1.00 84.94 103 SER A CA 1
ATOM 828 C C . SER A 1 103 ? -5.783 3.565 -3.278 1.00 84.94 103 SER A C 1
ATOM 830 O O . SER A 1 103 ? -6.736 4.304 -3.532 1.00 84.94 103 SER A O 1
ATOM 832 N N . PHE A 1 104 ? -5.796 2.275 -3.605 1.00 88.94 104 PHE A N 1
ATOM 833 C CA . PHE A 1 104 ? -6.863 1.625 -4.364 1.00 88.94 104 PHE A CA 1
ATOM 834 C C . PHE A 1 104 ? -7.435 0.391 -3.663 1.00 88.94 104 PHE A C 1
ATOM 836 O O . PHE A 1 104 ? -6.947 -0.040 -2.618 1.00 88.94 104 PHE A O 1
ATOM 843 N N . PHE A 1 105 ? -8.492 -0.175 -4.254 1.00 89.69 105 PHE A N 1
ATOM 844 C CA . PHE A 1 105 ? -9.315 -1.237 -3.664 1.00 89.69 105 PHE A CA 1
ATOM 845 C C . PHE A 1 105 ? -8.517 -2.425 -3.100 1.00 89.69 105 PHE A C 1
ATOM 847 O O . PHE A 1 105 ? -8.909 -2.962 -2.070 1.00 89.69 105 PHE A O 1
ATOM 854 N N . ALA A 1 106 ? -7.402 -2.822 -3.727 1.00 91.75 106 ALA A N 1
ATOM 855 C CA . ALA A 1 106 ? -6.628 -3.982 -3.281 1.00 91.75 106 ALA A CA 1
ATOM 856 C C . ALA A 1 106 ? -6.009 -3.762 -1.893 1.00 91.75 106 ALA A C 1
ATOM 858 O O . ALA A 1 106 ? -6.071 -4.648 -1.047 1.00 91.75 106 ALA A O 1
ATOM 859 N N . CYS A 1 107 ? -5.482 -2.566 -1.622 1.00 89.94 107 CYS A N 1
ATOM 860 C CA . CYS A 1 107 ? -4.977 -2.224 -0.293 1.00 89.94 107 CYS A CA 1
ATOM 861 C C . CYS A 1 107 ? -6.114 -1.862 0.674 1.00 89.94 107 CYS A C 1
ATOM 863 O O . CYS A 1 107 ? -6.019 -2.133 1.868 1.00 89.94 107 CYS A O 1
ATOM 865 N N . LEU A 1 108 ? -7.155 -1.179 0.182 1.00 88.62 108 LEU A N 1
ATOM 866 C CA . LEU A 1 108 ? -8.124 -0.487 1.039 1.00 88.62 108 LEU A CA 1
ATOM 867 C C . LEU A 1 108 ? -9.301 -1.344 1.491 1.00 88.62 108 LEU A C 1
ATOM 869 O O . LEU A 1 108 ? -9.760 -1.155 2.613 1.00 88.62 108 LEU A O 1
ATOM 873 N N . ASN A 1 109 ? -9.776 -2.278 0.670 1.00 88.81 109 ASN A N 1
ATOM 874 C CA . ASN A 1 109 ? -10.878 -3.154 1.060 1.00 88.81 109 ASN A CA 1
ATOM 875 C C . ASN A 1 109 ? -10.552 -3.968 2.327 1.00 88.81 109 ASN A C 1
ATOM 877 O O . ASN A 1 109 ? -11.307 -3.852 3.287 1.00 88.81 109 ASN A O 1
ATOM 881 N N . PRO A 1 110 ? -9.418 -4.697 2.418 1.00 89.25 110 PRO A N 1
ATOM 882 C CA . PRO A 1 110 ? -9.117 -5.463 3.629 1.00 89.25 110 PRO A CA 1
ATOM 883 C C . PRO A 1 110 ? -8.868 -4.567 4.856 1.00 89.25 110 PRO A C 1
ATOM 885 O O . PRO A 1 110 ? -9.229 -4.931 5.974 1.00 89.25 110 PRO A O 1
ATOM 888 N N . LEU A 1 111 ? -8.325 -3.358 4.656 1.00 84.44 111 LEU A N 1
ATOM 889 C CA . LEU A 1 111 ? -8.208 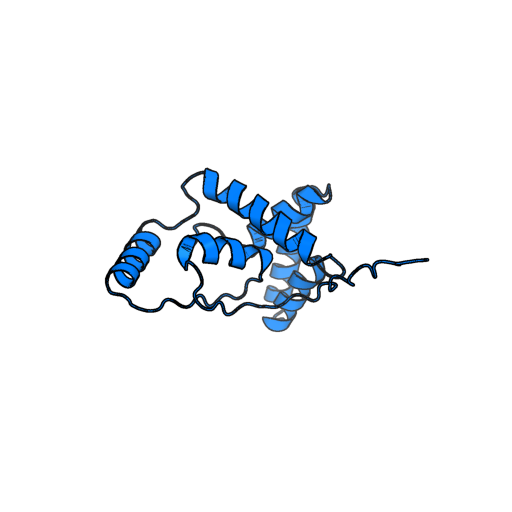-2.351 5.716 1.00 84.44 111 LEU A CA 1
ATOM 890 C C . LEU A 1 111 ? -9.579 -1.916 6.243 1.00 84.44 111 LEU A C 1
ATOM 892 O O . LEU A 1 111 ? -9.778 -1.837 7.452 1.00 84.44 111 LEU A O 1
ATOM 896 N N . ALA A 1 112 ? -10.522 -1.631 5.349 1.00 83.31 112 ALA A N 1
ATOM 897 C CA . ALA A 1 112 ? -11.867 -1.221 5.719 1.00 83.31 112 ALA A CA 1
ATOM 898 C C . ALA A 1 112 ? -12.680 -2.362 6.340 1.00 83.31 112 ALA A C 1
ATOM 900 O O . ALA A 1 112 ? -13.438 -2.119 7.276 1.00 83.31 112 ALA A O 1
ATOM 901 N N . ASP A 1 113 ? -12.486 -3.602 5.903 1.00 83.50 113 ASP A N 1
ATOM 902 C CA . ASP A 1 113 ? -13.102 -4.762 6.551 1.00 83.50 113 ASP A CA 1
ATOM 903 C C . ASP A 1 113 ? -12.617 -4.889 8.004 1.00 83.50 113 ASP A C 1
ATOM 905 O O . ASP A 1 113 ? -13.421 -5.080 8.920 1.00 83.50 113 ASP A O 1
ATOM 909 N N . ALA A 1 114 ? -11.317 -4.680 8.238 1.00 80.69 114 ALA A N 1
ATOM 910 C CA . ALA A 1 114 ? -10.732 -4.714 9.575 1.00 80.69 114 ALA A CA 1
ATOM 911 C C . ALA A 1 114 ? -11.140 -3.513 10.456 1.00 80.69 114 ALA A C 1
ATOM 913 O O . ALA A 1 114 ? -11.368 -3.675 11.657 1.00 80.69 114 ALA A O 1
ATOM 914 N N . TRP A 1 115 ? -11.225 -2.307 9.884 1.00 74.12 115 TRP A N 1
ATOM 915 C CA . TRP A 1 115 ? -11.398 -1.054 10.638 1.00 74.12 115 TRP A CA 1
ATOM 916 C C . TRP A 1 115 ? -12.838 -0.562 10.668 1.00 74.12 115 TRP A C 1
ATOM 918 O O . TRP A 1 115 ? -13.367 -0.198 11.718 1.00 74.12 115 TRP A O 1
ATOM 928 N N . ALA A 1 116 ? -13.467 -0.537 9.503 1.00 62.06 116 ALA A N 1
ATOM 929 C CA . ALA A 1 116 ? -14.734 0.125 9.284 1.00 62.06 116 ALA A CA 1
ATOM 930 C C . ALA A 1 116 ? -15.930 -0.827 9.445 1.00 62.06 116 ALA A C 1
ATOM 932 O O . ALA A 1 116 ? -16.997 -0.378 9.830 1.00 62.06 116 ALA A O 1
ATOM 933 N N . ARG A 1 117 ? -15.817 -2.142 9.220 1.00 65.12 117 ARG A N 1
ATOM 934 C CA . ARG A 1 117 ? -17.015 -3.016 9.184 1.00 65.12 117 ARG A CA 1
ATOM 935 C C . ARG A 1 117 ? -18.115 -2.470 8.241 1.00 65.12 117 ARG A C 1
ATOM 937 O O . ARG A 1 117 ? -19.294 -2.531 8.574 1.00 65.12 117 ARG A O 1
ATOM 944 N N . GLY A 1 118 ? -17.730 -1.919 7.083 1.00 58.19 118 GLY A N 1
ATOM 945 C CA . GLY A 1 118 ? -18.676 -1.525 6.026 1.00 58.19 118 GLY A CA 1
ATOM 946 C C . GLY A 1 118 ? -18.976 -0.028 5.844 1.00 58.19 118 GLY A C 1
ATOM 947 O O . GLY A 1 118 ? -19.926 0.289 5.131 1.00 58.19 118 GLY A O 1
ATOM 948 N N . TRP A 1 119 ? -18.206 0.904 6.426 1.00 62.81 119 TRP A N 1
ATOM 949 C CA . TRP A 1 119 ? -18.362 2.341 6.112 1.00 62.81 119 TRP A CA 1
ATOM 950 C C . TRP A 1 119 ? -17.773 2.726 4.740 1.00 62.81 119 TRP A C 1
ATOM 952 O O . TRP A 1 119 ? -16.891 2.026 4.232 1.00 62.81 119 TRP A O 1
ATOM 962 N N . PRO A 1 120 ? -18.220 3.851 4.140 1.00 62.62 120 PRO A N 1
ATOM 963 C CA . PRO A 1 120 ? -17.757 4.294 2.828 1.00 62.62 120 PRO A CA 1
ATOM 964 C C . PRO A 1 120 ? -16.242 4.542 2.758 1.00 62.62 120 PRO A C 1
ATOM 966 O O . PRO A 1 120 ? -15.643 5.148 3.650 1.00 62.62 120 PRO A O 1
ATOM 969 N N . ILE A 1 121 ? -15.639 4.127 1.642 1.00 70.94 121 ILE A N 1
ATOM 970 C CA . ILE A 1 121 ? -14.228 4.350 1.307 1.00 70.94 121 ILE A CA 1
ATOM 971 C C . ILE A 1 121 ? -14.161 5.238 0.065 1.00 70.94 121 ILE A C 1
ATOM 973 O O . ILE A 1 121 ? -14.777 4.927 -0.956 1.00 70.94 121 ILE A O 1
ATOM 977 N N . LEU A 1 122 ? -13.356 6.298 0.119 1.00 75.31 122 LEU A N 1
ATOM 978 C CA . LEU A 1 122 ? -12.976 7.084 -1.052 1.00 75.31 122 LEU A CA 1
ATOM 979 C C . LEU A 1 122 ? -11.552 6.702 -1.471 1.00 75.31 122 LEU A C 1
ATOM 981 O O . LEU A 1 122 ? -10.597 6.899 -0.716 1.00 75.31 122 LEU A O 1
ATOM 985 N N . ALA A 1 123 ? -11.431 6.130 -2.672 1.00 79.38 123 ALA A N 1
ATOM 986 C CA . ALA A 1 123 ? -10.214 5.503 -3.183 1.00 79.38 123 ALA A CA 1
ATOM 987 C C . ALA A 1 123 ? -9.961 5.829 -4.660 1.00 79.38 123 ALA A C 1
ATOM 989 O O . ALA A 1 123 ? -10.896 6.027 -5.440 1.00 79.38 123 ALA A O 1
ATOM 990 N N . ALA A 1 124 ? -8.694 5.795 -5.071 1.00 76.88 124 ALA A N 1
ATOM 991 C CA . ALA A 1 124 ? -8.327 5.837 -6.481 1.00 76.88 124 ALA A CA 1
ATOM 992 C C . ALA A 1 124 ? -8.670 4.509 -7.184 1.00 76.88 124 ALA A C 1
ATOM 994 O O . ALA A 1 124 ? -8.634 3.431 -6.584 1.00 76.88 124 ALA A O 1
ATOM 995 N N . ARG A 1 125 ? -8.991 4.577 -8.484 1.00 76.75 125 ARG A N 1
ATOM 996 C CA . ARG A 1 125 ? -9.379 3.410 -9.288 1.00 76.75 125 ARG A CA 1
ATOM 997 C C . ARG A 1 125 ? -8.360 3.158 -10.407 1.00 76.75 125 ARG A C 1
ATOM 999 O O . ARG A 1 125 ? -8.324 3.943 -11.354 1.00 76.75 125 ARG A O 1
ATOM 1006 N N . PRO A 1 126 ? -7.539 2.094 -10.327 1.00 79.62 126 PRO A N 1
ATOM 1007 C CA . PRO A 1 126 ? -6.630 1.748 -11.410 1.00 79.62 126 PRO A CA 1
ATOM 1008 C C . PRO A 1 126 ? -7.398 1.226 -12.633 1.00 79.62 126 PRO A C 1
ATOM 1010 O O . PRO A 1 126 ? -8.492 0.667 -12.482 1.00 79.62 126 PRO A O 1
ATOM 1013 N N . PRO A 1 127 ? -6.822 1.362 -13.838 1.00 80.38 127 PRO A N 1
ATOM 1014 C CA . PRO A 1 127 ? -7.351 0.734 -15.040 1.00 80.38 127 PRO A CA 1
ATOM 1015 C C . PRO A 1 127 ? -7.091 -0.781 -14.986 1.00 80.38 127 PRO A C 1
ATOM 1017 O O . PRO A 1 127 ? -6.011 -1.250 -15.332 1.00 80.38 127 PRO A O 1
ATOM 1020 N N . VAL A 1 128 ? -8.085 -1.541 -14.526 1.00 83.31 128 VAL A N 1
ATOM 1021 C CA . VAL A 1 128 ? -8.050 -3.010 -14.410 1.00 83.31 128 VAL A CA 1
ATOM 1022 C C . VAL A 1 128 ? -9.125 -3.633 -15.290 1.00 83.31 128 VAL A C 1
ATOM 1024 O O . VAL A 1 128 ? -10.176 -3.027 -15.517 1.00 83.31 128 VAL A O 1
ATOM 1027 N N . SER A 1 129 ? -8.885 -4.851 -15.765 1.00 81.44 129 SER A N 1
ATOM 1028 C CA . SER A 1 129 ? -9.846 -5.572 -16.599 1.00 81.44 129 SER A CA 1
ATOM 1029 C C . SER A 1 129 ? -11.042 -6.029 -15.756 1.00 81.44 129 SER A C 1
ATOM 1031 O O . SER A 1 129 ? -10.878 -6.597 -14.670 1.00 81.44 129 SER A O 1
ATOM 1033 N N . ALA A 1 130 ? -12.261 -5.785 -16.246 1.00 71.69 130 ALA A N 1
ATOM 1034 C CA . ALA A 1 130 ? -13.472 -6.324 -15.634 1.00 71.69 130 ALA A CA 1
ATOM 1035 C C . ALA A 1 130 ? -13.543 -7.845 -15.843 1.00 71.69 130 ALA A C 1
ATOM 1037 O O . ALA A 1 130 ? -13.093 -8.362 -16.865 1.00 71.69 130 ALA A O 1
ATOM 1038 N N . VAL A 1 131 ? -14.146 -8.566 -14.895 1.00 61.91 131 VAL A N 1
ATOM 1039 C CA . VAL A 1 131 ? -14.487 -9.977 -15.103 1.00 61.91 131 VAL A CA 1
ATOM 1040 C C . VAL A 1 131 ? -15.588 -10.032 -16.160 1.00 61.91 131 VAL A C 1
ATOM 1042 O O . VAL A 1 131 ? -16.709 -9.597 -15.903 1.00 61.91 131 VAL A O 1
ATOM 1045 N N . THR A 1 132 ? -15.296 -10.561 -17.347 1.00 54.31 132 THR A N 1
ATOM 1046 C CA . THR A 1 132 ? -16.352 -10.970 -18.278 1.00 54.31 132 THR A CA 1
ATOM 1047 C C . THR A 1 132 ? -17.021 -12.209 -17.681 1.00 54.31 132 THR A C 1
ATOM 1049 O O . THR A 1 132 ? -16.330 -13.211 -17.470 1.00 54.31 132 THR A O 1
ATOM 1052 N N . PRO A 1 133 ? -18.330 -12.194 -17.372 1.00 47.84 133 PRO A N 1
ATOM 1053 C CA . PRO A 1 133 ? -19.001 -13.394 -16.898 1.00 47.84 133 PRO A CA 1
ATOM 1054 C C . PRO A 1 133 ? -18.872 -14.470 -17.979 1.00 47.84 133 PRO A C 1
ATOM 1056 O O . PRO A 1 133 ? -19.269 -14.245 -19.123 1.00 47.84 133 PRO A O 1
ATOM 1059 N N . ARG A 1 134 ? -18.311 -15.640 -17.645 1.00 50.34 134 ARG A N 1
ATOM 1060 C CA . ARG A 1 134 ? -18.385 -16.810 -18.530 1.00 50.34 134 ARG A CA 1
ATOM 1061 C C . ARG A 1 134 ? -19.869 -17.121 -18.716 1.00 50.34 134 ARG A C 1
ATOM 1063 O O . ARG A 1 134 ? -20.526 -17.544 -17.764 1.00 50.34 134 ARG A O 1
ATOM 1070 N N . SER A 1 135 ? -20.402 -16.896 -19.916 1.00 53.94 135 SER A N 1
ATOM 1071 C CA . SER A 1 135 ? -21.748 -17.348 -20.247 1.00 53.94 135 SER A CA 1
ATOM 1072 C C . SER A 1 135 ? -21.787 -18.864 -20.057 1.00 53.94 135 SER A C 1
ATOM 1074 O O . SER A 1 135 ? -21.001 -19.614 -20.641 1.00 53.94 135 SER A O 1
ATOM 1076 N N . ARG A 1 136 ? -22.672 -19.335 -19.174 1.00 48.81 136 ARG A N 1
ATOM 1077 C CA . ARG A 1 136 ? -23.005 -20.757 -19.118 1.00 48.81 136 ARG A CA 1
ATOM 1078 C C . ARG A 1 136 ? -23.649 -21.094 -20.462 1.00 48.81 136 ARG A C 1
ATOM 1080 O O . ARG A 1 136 ? -24.787 -20.707 -20.704 1.00 48.81 136 ARG A O 1
ATOM 1087 N N . ARG A 1 137 ? -22.926 -21.786 -21.349 1.00 51.19 137 ARG A N 1
ATOM 1088 C CA . ARG A 1 137 ? -23.550 -22.489 -22.478 1.00 51.19 137 ARG A CA 1
ATOM 1089 C C . ARG A 1 137 ? -24.398 -23.610 -21.887 1.00 51.19 137 ARG A C 1
ATOM 1091 O O . ARG A 1 137 ? -23.893 -24.685 -21.595 1.00 51.19 137 ARG A O 1
ATOM 1098 N N . THR A 1 138 ? -25.681 -23.341 -21.691 1.00 52.16 138 THR A N 1
ATOM 1099 C CA . THR A 1 138 ? -26.712 -24.374 -21.629 1.00 52.16 138 THR A CA 1
ATOM 1100 C C . THR A 1 138 ? -27.033 -24.774 -23.072 1.00 52.16 138 THR A C 1
ATOM 1102 O O . THR A 1 138 ? -27.811 -24.098 -23.740 1.00 52.16 138 THR A O 1
ATOM 1105 N N . GLY A 1 139 ? -26.369 -25.813 -23.583 1.00 58.88 139 GLY A N 1
ATOM 1106 C CA . GLY A 1 139 ? -26.852 -26.611 -24.720 1.00 58.88 139 GLY A CA 1
ATOM 1107 C C . GLY A 1 139 ? -27.339 -27.937 -24.136 1.00 58.88 139 GLY A C 1
ATOM 1108 O O . GLY A 1 139 ? -26.569 -28.554 -23.406 1.00 58.88 139 GLY A O 1
ATOM 1109 N N . ARG A 1 140 ? -28.653 -28.169 -24.071 1.00 55.06 140 ARG A N 1
ATOM 1110 C CA . ARG A 1 140 ? -29.544 -28.742 -25.099 1.00 55.06 140 ARG A CA 1
ATOM 1111 C C . ARG A 1 140 ? -29.266 -30.216 -25.351 1.00 55.06 140 ARG A C 1
ATOM 1113 O O . ARG A 1 140 ? -28.153 -30.512 -25.827 1.00 55.06 140 ARG A O 1
#

InterPro domains:
  IPR023214 HAD superfamily [G3DSA:3.40.50.1000] (79-115)